Protein AF-A0A3B8LF00-F1 (afdb_monomer_lite)

Secondary structure (DSSP, 8-state):
----HHHHHHHHHHHHHHHTSPPPHHHHHTSTT---SSBTTBSS--TT-THHHHHHHHHHHHHHHHTT--SS--S-HHHHHHHHHHHH-HHHHHHHHHHHHHHHS--EEEEETTTTSHHHHHHHHHHHHTTSEEEEE-S-HHHHHHH--

Radius of gyration: 19.0 Å; chains: 1; bounding box: 42×34×55 Å

Structure (mmCIF, N/CA/C/O backbone):
data_AF-A0A3B8LF00-F1
#
_entry.id   AF-A0A3B8LF00-F1
#
loop_
_atom_site.group_PDB
_atom_site.id
_atom_site.type_symbol
_atom_site.label_atom_id
_atom_site.label_alt_id
_atom_site.label_comp_id
_atom_site.label_asym_id
_atom_site.label_entity_id
_atom_site.label_seq_id
_atom_site.pdbx_PDB_ins_code
_atom_site.Cartn_x
_atom_site.Cartn_y
_atom_site.Cartn_z
_atom_site.occupancy
_atom_site.B_iso_or_equiv
_atom_site.auth_seq_id
_atom_site.auth_comp_id
_atom_site.auth_asym_id
_atom_site.auth_atom_id
_atom_site.pdbx_PDB_model_num
ATOM 1 N N . THR A 1 1 ? -11.417 1.215 24.582 1.00 82.19 1 THR A N 1
ATOM 2 C CA . THR A 1 1 ? -10.707 0.814 23.347 1.00 82.19 1 THR A CA 1
ATOM 3 C C . THR A 1 1 ? -11.380 -0.375 22.726 1.00 82.19 1 THR A C 1
ATOM 5 O O . THR A 1 1 ? -11.673 -1.312 23.456 1.00 82.19 1 THR A O 1
ATOM 8 N N . THR A 1 2 ? -11.623 -0.341 21.420 1.00 94.56 2 THR A N 1
ATOM 9 C CA . THR A 1 2 ? -12.299 -1.412 20.674 1.00 94.56 2 THR A CA 1
ATOM 10 C C . THR A 1 2 ? -11.855 -1.393 19.206 1.00 94.56 2 THR A C 1
ATOM 12 O O . THR A 1 2 ? -11.175 -0.451 18.802 1.00 94.56 2 THR A O 1
ATOM 15 N N . ILE A 1 3 ? -12.244 -2.406 18.429 1.00 96.56 3 ILE A N 1
ATOM 16 C CA . ILE A 1 3 ? -12.250 -2.362 16.961 1.00 96.56 3 ILE A CA 1
ATOM 17 C C . ILE A 1 3 ? -13.681 -2.017 16.538 1.00 96.56 3 ILE A C 1
ATOM 19 O O . ILE A 1 3 ? -14.597 -2.794 16.804 1.00 96.56 3 ILE A O 1
ATOM 23 N N . ASN A 1 4 ? -13.877 -0.852 15.922 1.00 96.94 4 ASN A N 1
ATOM 24 C CA . ASN A 1 4 ? -15.187 -0.371 15.471 1.00 96.94 4 ASN A CA 1
ATOM 25 C C . ASN A 1 4 ? -15.379 -0.539 13.953 1.00 96.94 4 ASN A C 1
ATOM 27 O O . ASN A 1 4 ? -14.520 -1.082 13.254 1.00 96.94 4 ASN A O 1
ATOM 31 N N . GLU A 1 5 ? -16.534 -0.107 13.451 1.00 98.19 5 GLU A N 1
ATOM 32 C CA . GLU A 1 5 ? -16.883 -0.223 12.033 1.00 98.19 5 GLU A CA 1
ATOM 33 C C . GLU A 1 5 ? -16.043 0.707 11.154 1.00 98.19 5 GLU A C 1
ATOM 35 O O . GLU A 1 5 ? -15.606 0.301 10.080 1.00 98.19 5 GLU A O 1
ATOM 40 N N . GLU A 1 6 ? -15.709 1.904 11.634 1.00 98.06 6 GLU A N 1
ATOM 41 C CA . GLU A 1 6 ? -14.848 2.859 10.935 1.00 98.06 6 GLU A CA 1
ATOM 42 C C . GLU A 1 6 ? -13.479 2.242 10.614 1.00 98.06 6 GLU A C 1
ATOM 44 O O . GLU A 1 6 ? -12.988 2.346 9.488 1.00 98.06 6 GLU A O 1
ATOM 49 N N . MET A 1 7 ? -12.892 1.517 11.572 1.00 98.31 7 MET A N 1
ATOM 50 C CA . MET A 1 7 ? -11.643 0.778 11.375 1.00 98.31 7 MET A CA 1
ATOM 51 C C . MET A 1 7 ? -11.773 -0.331 10.322 1.00 98.31 7 MET A C 1
ATOM 53 O O . MET A 1 7 ? -10.869 -0.507 9.504 1.00 98.31 7 MET A O 1
ATOM 57 N N . LYS A 1 8 ? -12.8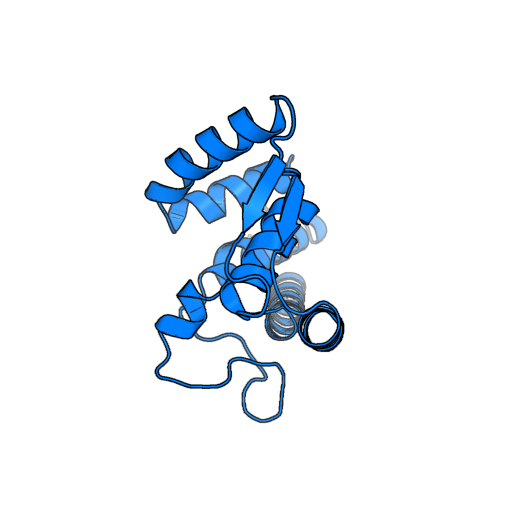83 -1.079 10.309 1.00 98.19 8 LYS A N 1
ATOM 58 C CA . LYS A 1 8 ? -13.114 -2.157 9.327 1.00 98.19 8 LYS A CA 1
ATOM 59 C C . LYS A 1 8 ? -13.312 -1.606 7.916 1.00 98.19 8 LYS A C 1
ATOM 61 O O . LYS A 1 8 ? -12.761 -2.147 6.954 1.00 98.19 8 LYS A O 1
ATOM 66 N N . VAL A 1 9 ? -14.060 -0.511 7.792 1.00 98.25 9 VAL A N 1
ATOM 67 C CA . VAL A 1 9 ? -14.276 0.194 6.523 1.00 98.25 9 VAL A CA 1
ATOM 68 C C . VAL A 1 9 ? -12.950 0.744 5.997 1.00 98.25 9 VAL A C 1
ATOM 70 O O . VAL A 1 9 ? -12.613 0.522 4.833 1.00 98.25 9 VAL A O 1
ATOM 73 N N . ALA A 1 10 ? -12.139 1.361 6.860 1.00 98.19 10 ALA A N 1
ATOM 74 C CA . ALA A 1 10 ? -10.808 1.837 6.496 1.00 98.19 10 ALA A CA 1
ATOM 75 C C . ALA A 1 10 ? -9.890 0.700 6.017 1.00 98.19 10 ALA A C 1
ATOM 77 O O . ALA A 1 10 ? -9.220 0.847 4.993 1.00 98.19 10 ALA A O 1
ATOM 78 N N . ALA A 1 11 ? -9.905 -0.452 6.696 1.00 97.81 11 ALA A N 1
ATOM 79 C CA . ALA A 1 11 ? -9.150 -1.627 6.265 1.00 97.81 11 ALA A CA 1
ATOM 80 C C . ALA A 1 11 ? -9.587 -2.113 4.875 1.00 97.81 11 ALA A C 1
ATOM 82 O O . ALA A 1 11 ? -8.752 -2.381 4.012 1.00 97.81 11 ALA A O 1
ATOM 83 N N . THR A 1 12 ? -10.899 -2.175 4.644 1.00 97.19 12 THR A N 1
ATOM 84 C CA . THR A 1 12 ? -11.484 -2.606 3.367 1.00 97.19 12 THR A CA 1
ATOM 85 C C . THR A 1 12 ? -11.065 -1.681 2.226 1.00 97.19 12 THR A C 1
ATOM 87 O O . THR A 1 12 ? -10.596 -2.151 1.189 1.00 97.19 12 THR A O 1
ATOM 90 N N . HIS A 1 13 ? -11.165 -0.363 2.418 1.00 97.44 13 HIS A N 1
ATOM 91 C CA . HIS A 1 13 ? -10.734 0.607 1.412 1.00 97.44 13 HIS A CA 1
ATOM 92 C C . HIS A 1 13 ? -9.229 0.545 1.142 1.00 97.44 13 HIS A C 1
ATOM 94 O O . HIS A 1 13 ? -8.824 0.607 -0.018 1.00 97.44 13 HIS A O 1
ATOM 100 N N . ALA A 1 14 ? -8.406 0.381 2.180 1.00 97.31 14 ALA A N 1
ATOM 101 C CA . ALA A 1 14 ? -6.960 0.267 2.027 1.00 97.31 14 ALA A CA 1
ATOM 102 C C . ALA A 1 14 ? -6.560 -0.992 1.239 1.00 97.31 14 ALA A C 1
ATOM 104 O O . ALA A 1 14 ? -5.722 -0.910 0.345 1.00 97.31 14 ALA A O 1
ATOM 105 N N . LEU A 1 15 ? -7.199 -2.136 1.507 1.00 96.19 15 LEU A N 1
ATOM 106 C CA . LEU A 1 15 ? -6.987 -3.370 0.743 1.00 96.19 15 LEU A CA 1
ATOM 107 C C . LEU A 1 15 ? -7.427 -3.224 -0.717 1.00 96.19 15 LEU A C 1
ATOM 109 O O . LEU A 1 15 ? -6.702 -3.635 -1.621 1.00 96.19 15 LEU A O 1
ATOM 113 N N . ALA A 1 16 ? -8.587 -2.610 -0.955 1.00 95.12 16 ALA A N 1
ATOM 114 C CA . ALA A 1 16 ? -9.102 -2.384 -2.302 1.00 95.12 16 ALA A CA 1
ATOM 115 C C . ALA A 1 16 ? -8.223 -1.420 -3.116 1.00 95.12 16 ALA A C 1
ATOM 117 O O . ALA A 1 16 ? -8.080 -1.594 -4.326 1.00 95.12 16 ALA A O 1
ATOM 118 N N . ALA A 1 17 ? -7.640 -0.406 -2.471 1.00 95.31 17 ALA A N 1
ATOM 119 C CA . ALA A 1 17 ? -6.665 0.481 -3.096 1.00 95.31 17 ALA A CA 1
ATOM 120 C C . ALA A 1 17 ? -5.366 -0.273 -3.413 1.00 95.31 17 ALA A C 1
ATOM 122 O O . ALA A 1 17 ? -4.908 -0.234 -4.551 1.00 95.31 17 ALA A O 1
ATOM 123 N N . LEU A 1 18 ? -4.844 -1.040 -2.449 1.00 94.25 18 LEU A N 1
ATOM 124 C CA . LEU A 1 18 ? -3.617 -1.818 -2.609 1.00 94.25 18 LEU A CA 1
ATOM 125 C C . LEU A 1 18 ? -3.713 -2.859 -3.734 1.00 94.25 18 LEU A C 1
ATOM 127 O O . LEU A 1 18 ? -2.748 -3.070 -4.464 1.00 94.25 18 LEU A O 1
ATOM 131 N N . ALA A 1 19 ? -4.876 -3.489 -3.914 1.00 92.12 19 ALA A N 1
ATOM 132 C CA . ALA A 1 19 ? -5.101 -4.442 -5.002 1.00 92.12 19 ALA A CA 1
ATOM 133 C C . ALA A 1 19 ? -4.920 -3.817 -6.396 1.00 92.12 19 ALA A C 1
ATOM 135 O O . ALA A 1 19 ? -4.586 -4.524 -7.341 1.00 92.12 19 ALA A O 1
ATOM 136 N N . LYS A 1 20 ? -5.144 -2.503 -6.523 1.00 91.75 20 LYS A N 1
ATOM 137 C CA . LYS A 1 20 ? -5.039 -1.747 -7.781 1.00 91.75 20 LYS A CA 1
ATOM 138 C C . LYS A 1 20 ? -3.643 -1.175 -8.023 1.00 91.75 20 LYS A C 1
ATOM 140 O O . LYS A 1 20 ? -3.403 -0.599 -9.080 1.00 91.75 20 LYS A O 1
ATOM 145 N N . GLU A 1 21 ? -2.741 -1.293 -7.054 1.00 90.19 21 GLU A N 1
ATOM 146 C CA . GLU A 1 21 ? -1.362 -0.830 -7.174 1.00 90.19 21 GLU A CA 1
ATOM 147 C C . GLU A 1 21 ? -0.480 -1.887 -7.832 1.00 90.19 21 GLU A C 1
ATOM 149 O O . GLU A 1 21 ? -0.639 -3.087 -7.589 1.00 90.19 21 GLU A O 1
ATOM 154 N N . GLU A 1 22 ? 0.509 -1.432 -8.604 1.00 84.19 22 GLU A N 1
ATOM 155 C CA . GLU A 1 22 ? 1.497 -2.312 -9.227 1.00 84.19 22 GLU A CA 1
ATOM 156 C C . GLU A 1 22 ? 2.187 -3.177 -8.166 1.00 84.19 22 GLU A C 1
ATOM 158 O O . GLU A 1 22 ? 2.660 -2.679 -7.139 1.00 84.19 22 GLU A O 1
ATOM 163 N N . VAL A 1 23 ? 2.200 -4.490 -8.399 1.00 83.94 23 VAL A N 1
ATOM 164 C CA . VAL A 1 23 ? 2.760 -5.466 -7.464 1.00 83.94 23 VAL A CA 1
ATOM 165 C C . VAL A 1 23 ? 4.274 -5.557 -7.661 1.00 83.94 23 VAL A C 1
ATOM 167 O O . VAL A 1 23 ? 4.711 -5.872 -8.772 1.00 83.94 23 VAL A O 1
ATOM 170 N N . PRO A 1 24 ? 5.080 -5.295 -6.616 1.00 80.81 24 PRO A N 1
ATOM 171 C CA . PRO A 1 24 ? 6.533 -5.374 -6.708 1.00 80.81 24 PRO A CA 1
ATOM 172 C C . PRO A 1 24 ? 7.051 -6.789 -7.023 1.00 80.81 24 PRO A C 1
ATOM 174 O O . PRO A 1 24 ? 6.388 -7.794 -6.755 1.00 80.81 24 PRO A O 1
ATOM 177 N N . ASP A 1 25 ? 8.248 -6.865 -7.609 1.00 72.94 25 ASP A N 1
ATOM 178 C CA . ASP A 1 25 ? 8.845 -8.114 -8.109 1.00 72.94 25 ASP A CA 1
ATOM 179 C C . ASP A 1 25 ? 9.118 -9.163 -7.026 1.00 72.94 25 ASP A C 1
ATOM 181 O O . ASP A 1 25 ? 8.950 -10.354 -7.274 1.00 72.94 25 ASP A O 1
ATOM 185 N N . ASP A 1 26 ? 9.499 -8.734 -5.826 1.00 72.75 26 ASP A N 1
ATOM 186 C CA . ASP A 1 26 ? 9.701 -9.595 -4.657 1.00 72.75 26 ASP A CA 1
ATOM 187 C C . ASP A 1 26 ? 8.411 -10.326 -4.263 1.00 72.75 26 ASP A C 1
ATOM 189 O O . ASP A 1 26 ? 8.434 -11.526 -3.990 1.00 72.75 26 ASP A O 1
ATOM 193 N N . VAL A 1 27 ? 7.271 -9.632 -4.320 1.00 73.12 27 VAL A N 1
ATOM 194 C CA . VAL A 1 27 ? 5.954 -10.238 -4.094 1.00 73.12 27 VAL A CA 1
ATOM 195 C C . VAL A 1 27 ? 5.568 -11.148 -5.263 1.00 73.12 27 VAL A C 1
ATOM 197 O O . VAL A 1 27 ? 5.083 -12.252 -5.030 1.00 73.12 27 VAL A O 1
ATOM 200 N N . ARG A 1 28 ? 5.817 -10.751 -6.519 1.00 75.06 28 ARG A N 1
ATOM 201 C CA . ARG A 1 28 ? 5.522 -11.593 -7.700 1.00 75.06 28 ARG A CA 1
ATOM 202 C C . ARG A 1 28 ? 6.308 -12.903 -7.704 1.00 75.06 28 ARG A C 1
ATOM 204 O O . ARG A 1 28 ? 5.743 -13.950 -8.011 1.00 75.06 28 ARG A O 1
ATOM 211 N N . ALA A 1 29 ? 7.589 -12.853 -7.344 1.00 70.81 29 ALA A N 1
ATOM 212 C CA . ALA A 1 29 ? 8.471 -14.015 -7.326 1.00 70.81 29 ALA A CA 1
ATOM 213 C C . ALA A 1 29 ? 8.025 -15.089 -6.321 1.00 70.81 29 ALA A C 1
ATOM 215 O O . ALA A 1 29 ? 8.287 -16.268 -6.537 1.00 70.81 29 ALA A O 1
ATOM 216 N N . ALA A 1 30 ? 7.328 -14.697 -5.250 1.00 70.56 30 ALA A N 1
ATOM 217 C CA . ALA A 1 30 ? 6.833 -15.618 -4.230 1.00 70.56 30 ALA A CA 1
ATOM 218 C C . ALA A 1 30 ? 5.576 -16.409 -4.651 1.00 70.56 30 ALA A C 1
ATOM 220 O O . ALA A 1 30 ? 5.204 -17.359 -3.966 1.00 70.56 30 ALA A O 1
ATOM 221 N N . TYR A 1 31 ? 4.911 -16.030 -5.750 1.00 66.06 31 TYR A N 1
ATOM 222 C CA . TYR A 1 31 ? 3.645 -16.626 -6.192 1.00 66.06 31 TYR A CA 1
ATOM 223 C C . TYR A 1 31 ? 3.723 -17.123 -7.647 1.00 66.06 31 TYR A C 1
ATOM 225 O O . TYR A 1 31 ? 3.061 -16.584 -8.535 1.00 66.06 31 TYR A O 1
ATOM 233 N N . ASP A 1 32 ? 4.537 -18.165 -7.863 1.00 58.00 32 ASP A N 1
ATOM 234 C CA . ASP A 1 32 ? 4.600 -19.102 -9.007 1.00 58.00 32 ASP A CA 1
ATOM 235 C C . ASP A 1 32 ? 3.831 -18.703 -10.284 1.00 58.00 32 ASP A C 1
ATOM 237 O O . ASP A 1 32 ? 2.837 -19.324 -10.668 1.00 58.00 32 ASP A O 1
ATOM 241 N N . GLY A 1 33 ? 4.295 -17.657 -10.974 1.00 60.28 33 GLY A N 1
ATOM 242 C CA . GLY A 1 33 ? 3.812 -17.302 -12.313 1.00 60.28 33 GLY A CA 1
ATOM 243 C C . GLY A 1 33 ? 2.363 -16.803 -12.390 1.00 60.28 33 GLY A C 1
ATOM 244 O O . GLY A 1 33 ? 1.826 -16.672 -13.492 1.00 60.28 33 GLY A O 1
ATOM 245 N N . ARG A 1 34 ? 1.714 -16.497 -11.258 1.00 66.88 34 ARG A N 1
ATOM 246 C CA . ARG A 1 34 ? 0.389 -15.863 -11.267 1.00 66.88 34 ARG A CA 1
ATOM 247 C C . ARG A 1 34 ? 0.520 -14.399 -11.672 1.00 66.88 34 ARG A C 1
ATOM 249 O O . ARG A 1 34 ? 1.354 -13.668 -11.142 1.00 66.88 34 ARG A O 1
ATOM 256 N N . LYS A 1 35 ? -0.346 -13.945 -12.580 1.00 69.75 35 LYS A N 1
ATOM 257 C CA . LYS A 1 35 ? -0.491 -12.515 -12.864 1.00 69.75 35 LYS A CA 1
ATOM 258 C C . LYS A 1 35 ? -1.143 -11.836 -11.665 1.00 69.75 35 LYS A C 1
ATOM 260 O O . LYS A 1 35 ? -2.352 -11.916 -11.481 1.00 69.75 35 LYS A O 1
ATOM 265 N N . LEU A 1 36 ? -0.327 -11.184 -10.845 1.00 80.50 36 LEU A N 1
ATOM 266 C CA . LEU A 1 36 ? -0.784 -10.324 -9.755 1.00 80.50 36 LEU A CA 1
ATOM 267 C C . LEU A 1 36 ? -1.102 -8.931 -10.319 1.00 80.50 36 LEU A C 1
ATOM 269 O O . LEU A 1 36 ? -0.418 -7.956 -10.033 1.00 80.50 36 LEU A O 1
ATOM 273 N N . GLU A 1 37 ? -2.099 -8.862 -11.196 1.00 84.38 37 GLU A N 1
ATOM 274 C CA . GLU A 1 37 ? -2.595 -7.627 -11.806 1.00 84.38 37 GLU A CA 1
ATOM 275 C C . GLU A 1 37 ? -4.085 -7.516 -11.537 1.00 84.38 37 GLU A C 1
ATOM 277 O O . GLU A 1 37 ? -4.807 -8.495 -11.704 1.00 84.38 37 GLU A O 1
ATOM 282 N N . PHE A 1 38 ? -4.550 -6.332 -11.137 1.00 87.81 38 PHE A N 1
ATOM 283 C CA . PHE A 1 38 ? -5.952 -6.130 -10.791 1.00 87.81 38 PHE A CA 1
ATOM 284 C C . PHE A 1 38 ? -6.891 -6.602 -11.909 1.00 87.81 38 PHE A C 1
ATOM 286 O O . PHE A 1 38 ? -6.860 -6.086 -13.027 1.00 87.81 38 PHE A O 1
ATOM 293 N N . GLY A 1 39 ? -7.746 -7.572 -11.593 1.00 88.25 39 GLY A N 1
ATOM 294 C CA . GLY A 1 39 ? -8.613 -8.222 -12.568 1.00 88.25 39 GLY A CA 1
ATOM 295 C C . GLY A 1 39 ? -9.468 -9.323 -11.944 1.00 88.25 39 GLY A C 1
ATOM 296 O O . GLY A 1 39 ? -9.410 -9.528 -10.732 1.00 88.25 39 GLY A O 1
ATOM 297 N N . PRO A 1 40 ? -10.258 -10.053 -12.750 1.00 88.75 40 PRO A N 1
ATOM 298 C CA . PRO A 1 40 ? -11.137 -11.121 -12.263 1.00 88.75 40 PRO A CA 1
ATOM 299 C C . PRO A 1 40 ? -10.417 -12.172 -11.405 1.00 88.75 40 PRO A C 1
ATOM 301 O O . PRO A 1 40 ? -10.993 -12.684 -10.449 1.00 88.75 40 PRO A O 1
ATOM 304 N N . ASP A 1 41 ? -9.143 -12.426 -11.713 1.00 84.94 41 ASP A N 1
ATOM 305 C CA . ASP A 1 41 ? -8.304 -13.419 -11.038 1.00 84.94 41 ASP A CA 1
ATOM 306 C C . ASP A 1 41 ? -7.467 -12.837 -9.876 1.00 84.94 41 ASP A C 1
ATOM 308 O O . ASP A 1 41 ? -6.804 -13.582 -9.153 1.00 84.94 41 ASP A O 1
ATOM 312 N N . TYR A 1 42 ? -7.496 -11.514 -9.668 1.00 87.81 42 TYR A N 1
ATOM 313 C CA . TYR A 1 42 ? -6.772 -10.809 -8.603 1.00 87.81 42 TYR A CA 1
ATOM 314 C C . TYR A 1 42 ? -7.540 -9.546 -8.177 1.00 87.81 42 TYR A C 1
ATOM 316 O O . TYR A 1 42 ? -7.333 -8.440 -8.678 1.00 87.81 42 TYR A O 1
ATOM 324 N N . ILE A 1 43 ? -8.471 -9.734 -7.240 1.00 89.75 43 ILE A N 1
ATOM 325 C CA . ILE A 1 43 ? -9.338 -8.673 -6.694 1.00 89.75 43 ILE A CA 1
ATOM 326 C C . ILE A 1 43 ? -8.932 -8.221 -5.284 1.00 89.75 43 ILE A C 1
ATOM 328 O O . ILE A 1 43 ? -9.409 -7.196 -4.799 1.00 89.75 43 ILE A O 1
ATOM 332 N N . ILE A 1 44 ? -8.071 -8.990 -4.617 1.00 91.38 44 ILE A N 1
ATOM 333 C CA . ILE A 1 44 ? -7.594 -8.749 -3.255 1.00 91.38 44 ILE A CA 1
ATOM 334 C C . ILE A 1 44 ? -6.103 -9.110 -3.178 1.00 91.38 44 ILE A C 1
ATOM 336 O O . ILE A 1 44 ? -5.695 -10.074 -3.833 1.00 91.38 44 ILE A O 1
ATOM 340 N N . PRO A 1 45 ? -5.280 -8.370 -2.406 1.00 90.06 45 PRO A N 1
ATOM 341 C CA . PRO A 1 45 ? -3.872 -8.706 -2.241 1.00 90.06 45 PRO A CA 1
ATOM 342 C C . PRO A 1 45 ? -3.685 -10.104 -1.651 1.00 90.06 45 PRO A C 1
ATOM 344 O O . PRO A 1 45 ? -4.537 -10.612 -0.918 1.00 90.06 45 PRO A O 1
ATOM 347 N N . THR A 1 46 ? -2.548 -10.726 -1.956 1.00 87.06 46 THR A N 1
ATOM 348 C CA . THR A 1 46 ? -2.232 -12.057 -1.423 1.00 87.06 46 THR A CA 1
ATOM 349 C C . THR A 1 46 ? -2.020 -12.031 0.103 1.00 87.06 46 THR A C 1
ATOM 351 O O . THR A 1 46 ? -1.610 -10.999 0.640 1.00 87.06 46 THR A O 1
ATOM 354 N N . PRO A 1 47 ? -2.238 -13.153 0.823 1.00 83.62 47 PRO A N 1
ATOM 355 C CA . PRO A 1 47 ? -2.115 -13.194 2.286 1.00 83.62 47 PRO A CA 1
ATOM 356 C C . PRO A 1 47 ? -0.741 -12.781 2.829 1.00 83.62 47 PRO A C 1
ATOM 358 O O . PRO A 1 47 ? -0.661 -12.240 3.928 1.00 83.62 47 PRO A O 1
ATOM 361 N N . PHE A 1 48 ? 0.327 -13.025 2.063 1.00 77.56 48 PHE A N 1
ATOM 362 C CA . PHE A 1 48 ? 1.705 -12.678 2.436 1.00 77.56 48 PHE A CA 1
ATOM 363 C C . PHE A 1 48 ? 2.255 -11.471 1.663 1.00 77.56 48 PHE A C 1
ATOM 365 O O . PHE A 1 48 ? 3.468 -11.301 1.568 1.00 77.56 48 PHE A O 1
ATOM 372 N N . ASP A 1 49 ? 1.387 -10.625 1.103 1.00 86.06 49 ASP A N 1
ATOM 373 C CA . ASP A 1 49 ? 1.819 -9.355 0.524 1.00 86.06 49 ASP A CA 1
ATOM 374 C C . ASP A 1 49 ? 2.306 -8.414 1.639 1.00 86.06 49 ASP A C 1
ATOM 376 O O . ASP A 1 49 ? 1.523 -7.870 2.424 1.00 86.06 49 ASP A O 1
ATOM 380 N N . ALA A 1 50 ? 3.623 -8.206 1.694 1.00 85.69 50 ALA A N 1
ATOM 381 C CA . ALA A 1 50 ? 4.303 -7.332 2.649 1.00 85.69 50 ALA A CA 1
ATOM 382 C C . ALA A 1 50 ? 3.705 -5.911 2.704 1.00 85.69 50 ALA A C 1
ATOM 384 O O . ALA A 1 50 ? 3.706 -5.271 3.760 1.00 85.69 50 ALA A O 1
ATOM 385 N N . ARG A 1 51 ? 3.145 -5.423 1.589 1.00 90.94 51 ARG A N 1
ATOM 386 C CA . ARG A 1 51 ? 2.550 -4.084 1.480 1.00 90.94 51 ARG A CA 1
ATOM 387 C C . ARG A 1 51 ? 1.324 -3.905 2.360 1.00 90.94 51 ARG A C 1
ATOM 389 O O . ARG A 1 51 ? 1.028 -2.785 2.769 1.00 90.94 51 ARG A O 1
ATOM 396 N N . VAL A 1 52 ? 0.630 -4.990 2.701 1.00 92.88 52 VAL A N 1
ATOM 397 C CA . VAL A 1 52 ? -0.562 -4.939 3.554 1.00 92.88 52 VAL A CA 1
ATOM 398 C C . VAL A 1 52 ? -0.236 -4.292 4.900 1.00 92.88 52 VAL A C 1
ATOM 400 O O . VAL A 1 52 ? -0.992 -3.434 5.353 1.00 92.88 52 VAL A O 1
ATOM 403 N N . LEU A 1 53 ? 0.911 -4.617 5.509 1.00 92.50 53 LEU A N 1
ATOM 404 C CA . LEU A 1 53 ? 1.281 -4.081 6.821 1.00 92.50 53 LEU A CA 1
ATOM 405 C C . LEU A 1 53 ? 1.372 -2.553 6.803 1.00 92.50 53 LEU A C 1
ATOM 407 O O . LEU A 1 53 ? 0.715 -1.882 7.595 1.00 92.50 53 LEU A O 1
ATOM 411 N N . TYR A 1 54 ? 2.162 -2.000 5.885 1.00 93.06 54 TYR A N 1
ATOM 412 C CA . TYR A 1 54 ? 2.466 -0.571 5.864 1.00 93.06 54 TYR A CA 1
ATOM 413 C C . TYR A 1 54 ? 1.468 0.268 5.055 1.00 93.06 54 TYR A C 1
ATOM 415 O O . TYR A 1 54 ? 1.586 1.490 5.026 1.00 93.06 54 TYR A O 1
ATOM 423 N N . ARG A 1 55 ? 0.454 -0.349 4.431 1.00 94.81 55 ARG A N 1
ATOM 424 C CA . ARG A 1 55 ? -0.665 0.359 3.778 1.00 94.81 55 ARG A CA 1
ATOM 425 C C . ARG A 1 55 ? -1.961 0.291 4.576 1.00 94.81 55 ARG A C 1
ATOM 427 O O . ARG A 1 55 ? -2.654 1.299 4.687 1.00 94.81 55 ARG A O 1
ATOM 434 N N . VAL A 1 56 ? -2.283 -0.859 5.167 1.00 96.69 56 VAL A N 1
ATOM 435 C CA . VAL A 1 56 ? -3.549 -1.060 5.887 1.00 96.69 56 VAL A CA 1
ATOM 436 C C . VAL A 1 56 ? -3.451 -0.596 7.337 1.00 96.69 56 VAL A C 1
ATOM 438 O O . VAL A 1 56 ? -4.356 0.094 7.809 1.00 96.69 56 VAL A O 1
ATOM 441 N N . ALA A 1 57 ? -2.359 -0.904 8.048 1.00 96.19 57 ALA A N 1
ATOM 442 C CA . ALA A 1 57 ? -2.237 -0.524 9.458 1.00 96.19 57 ALA A CA 1
ATOM 443 C C . ALA A 1 57 ? -2.311 1.001 9.689 1.00 96.19 57 ALA A C 1
ATOM 445 O O . ALA A 1 57 ? -3.043 1.407 10.592 1.00 96.19 57 ALA A O 1
ATOM 446 N N . PRO A 1 58 ? -1.673 1.868 8.871 1.00 97.25 58 PRO A N 1
ATOM 447 C CA . PRO A 1 58 ? -1.837 3.318 8.993 1.00 97.25 58 PRO A CA 1
ATOM 448 C C . PRO A 1 58 ? -3.277 3.789 8.771 1.00 97.25 58 PRO A C 1
ATOM 450 O O . PRO A 1 58 ? -3.762 4.632 9.521 1.00 97.25 58 PRO A O 1
ATOM 453 N N . ALA A 1 59 ? -3.988 3.225 7.789 1.00 97.81 59 ALA A N 1
ATOM 454 C CA . ALA A 1 59 ? -5.380 3.584 7.516 1.00 97.81 59 ALA A CA 1
ATOM 455 C C . ALA A 1 59 ? -6.299 3.230 8.696 1.00 97.81 59 ALA A C 1
ATOM 457 O O . ALA A 1 59 ? -7.124 4.041 9.116 1.00 97.81 59 ALA A O 1
ATOM 458 N N . VAL A 1 60 ? -6.108 2.043 9.277 1.00 97.94 60 VAL A N 1
ATOM 459 C CA . VAL A 1 60 ? -6.850 1.587 10.460 1.00 97.94 60 VAL A CA 1
ATOM 460 C C . VAL A 1 60 ? -6.500 2.418 11.693 1.00 97.94 60 VAL A C 1
ATOM 462 O O . VAL A 1 60 ? -7.393 2.798 12.447 1.00 97.94 60 VAL A O 1
ATOM 465 N N . ALA A 1 61 ? -5.219 2.729 11.900 1.00 97.38 61 ALA A N 1
ATOM 466 C CA . ALA A 1 61 ? -4.776 3.555 13.018 1.00 97.38 61 ALA A CA 1
ATOM 467 C C . ALA A 1 61 ? -5.348 4.976 12.930 1.00 97.38 61 ALA A C 1
ATOM 469 O O . ALA A 1 61 ? -5.822 5.505 13.935 1.00 97.38 61 ALA A O 1
ATOM 470 N N . LYS A 1 62 ? -5.381 5.555 11.725 1.00 97.38 62 LYS A N 1
ATOM 471 C CA . LYS A 1 62 ? -6.030 6.842 11.473 1.00 97.38 62 LYS A CA 1
ATOM 472 C C . LYS A 1 62 ? -7.524 6.782 11.786 1.00 97.38 62 LYS A C 1
ATOM 474 O O . LYS A 1 62 ? -8.000 7.605 12.555 1.00 97.38 62 LYS A O 1
ATOM 479 N N . ALA A 1 63 ? -8.240 5.769 11.297 1.00 97.81 63 ALA A N 1
ATOM 480 C CA . ALA A 1 63 ? -9.661 5.602 11.606 1.00 97.81 63 ALA A CA 1
ATOM 481 C C . ALA A 1 63 ?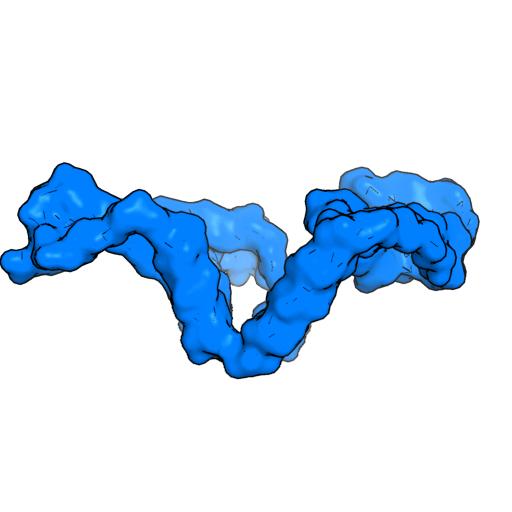 -9.921 5.463 13.115 1.00 97.81 63 ALA A C 1
ATOM 483 O O . ALA A 1 63 ? -10.868 6.047 13.632 1.00 97.81 63 ALA A O 1
ATOM 484 N N . ALA A 1 64 ? -9.049 4.755 13.840 1.00 97.88 64 ALA A N 1
ATOM 485 C CA . ALA A 1 64 ? -9.136 4.641 15.293 1.00 97.88 64 ALA A CA 1
ATOM 486 C C . ALA A 1 64 ? -8.908 5.983 16.020 1.00 97.88 64 ALA A C 1
ATOM 488 O O . ALA A 1 64 ? -9.494 6.212 17.082 1.00 97.88 64 ALA A O 1
ATOM 489 N N . MET A 1 65 ? -8.039 6.851 15.485 1.00 97.00 65 MET A N 1
ATOM 490 C CA . MET A 1 65 ? -7.823 8.211 15.995 1.00 97.00 65 MET A CA 1
ATOM 491 C C . MET A 1 65 ? -9.027 9.104 15.699 1.00 97.00 65 MET A C 1
ATOM 493 O O . MET A 1 65 ? -9.546 9.732 16.619 1.00 97.00 65 MET A O 1
ATOM 497 N N . ASP A 1 66 ? -9.502 9.095 14.454 1.00 96.75 66 ASP A N 1
ATOM 498 C CA . ASP A 1 66 ? -10.632 9.903 13.986 1.00 96.75 66 ASP A CA 1
ATOM 499 C C . ASP A 1 66 ? -11.925 9.551 14.744 1.00 96.75 66 ASP A C 1
ATOM 501 O O . ASP A 1 66 ? -12.716 10.430 15.078 1.00 96.75 66 ASP A O 1
ATOM 505 N N . SER A 1 67 ? -12.118 8.276 15.096 1.00 96.81 67 SER A N 1
ATOM 506 C CA . SER A 1 67 ? -13.268 7.811 15.879 1.00 96.81 67 SER A CA 1
ATOM 507 C C . SER A 1 67 ? -13.072 7.899 17.402 1.00 96.81 67 SER A C 1
ATOM 509 O O . SER A 1 67 ? -13.919 7.421 18.157 1.00 96.81 67 SER A O 1
ATOM 511 N N . GLY A 1 68 ? -11.935 8.418 17.881 1.00 96.44 68 GLY A N 1
ATOM 512 C CA . GLY A 1 68 ? -11.655 8.631 19.307 1.00 96.44 68 GLY A CA 1
ATOM 513 C C . GLY A 1 68 ? -11.414 7.367 20.146 1.00 96.44 68 GLY A C 1
ATOM 514 O O . GLY A 1 68 ? -11.409 7.438 21.375 1.00 96.44 68 GLY A O 1
ATOM 515 N N . VAL A 1 69 ? -11.209 6.197 19.527 1.00 97.06 69 VAL A N 1
ATOM 516 C CA . VAL A 1 69 ? -10.974 4.929 20.253 1.00 97.06 69 VAL A CA 1
ATOM 517 C C . VAL A 1 69 ? -9.488 4.618 20.459 1.00 97.06 69 VAL A C 1
ATOM 519 O O . VAL A 1 69 ? -9.153 3.702 21.222 1.00 97.06 69 VAL A O 1
ATOM 522 N N . ALA A 1 70 ? -8.596 5.362 19.798 1.00 96.50 70 ALA A N 1
ATOM 523 C CA . ALA A 1 70 ? -7.149 5.224 19.913 1.00 96.50 70 ALA A CA 1
ATOM 524 C C . ALA A 1 70 ? -6.626 5.691 21.283 1.00 96.50 70 ALA A C 1
ATOM 526 O O . ALA A 1 70 ? -6.918 6.787 21.747 1.00 96.50 70 ALA A O 1
ATOM 527 N N . ARG A 1 71 ? -5.780 4.866 21.917 1.00 95.38 71 ARG A N 1
ATOM 528 C CA . ARG A 1 71 ? -5.060 5.227 23.160 1.00 95.38 71 ARG A CA 1
ATOM 529 C C . ARG A 1 71 ? -3.719 5.906 22.926 1.00 95.38 71 ARG A C 1
ATOM 531 O O . ARG A 1 71 ? -3.200 6.546 23.830 1.00 95.38 71 ARG A O 1
ATOM 538 N N . LYS A 1 72 ? -3.128 5.688 21.754 1.00 93.81 72 LYS A N 1
ATOM 539 C CA . LYS A 1 72 ? -1.802 6.184 21.395 1.00 93.81 72 LYS A CA 1
ATOM 540 C C . LYS A 1 72 ? -1.904 6.860 20.028 1.00 93.81 72 LYS A C 1
ATOM 542 O O . LYS A 1 72 ? -1.804 6.159 19.022 1.00 93.81 72 LYS A O 1
ATOM 547 N N . PRO A 1 73 ? -2.184 8.172 19.993 1.00 91.25 73 PRO A N 1
ATOM 548 C CA . PRO A 1 73 ? -2.201 8.940 18.756 1.00 91.25 73 PRO A CA 1
ATOM 549 C C . PRO A 1 73 ? -0.846 8.882 18.043 1.00 91.25 73 PRO A C 1
ATOM 551 O O . PRO A 1 73 ? 0.200 8.798 18.689 1.00 91.25 73 PRO A O 1
ATOM 554 N N . ILE A 1 74 ? -0.880 8.914 16.714 1.00 96.50 74 ILE A N 1
ATOM 555 C CA . ILE A 1 74 ? 0.300 8.979 15.851 1.00 96.50 74 ILE A CA 1
ATOM 556 C C . ILE A 1 74 ? 0.420 10.418 15.356 1.00 96.50 74 ILE A C 1
ATOM 558 O O . ILE A 1 74 ? -0.495 10.925 14.713 1.00 96.50 74 ILE A O 1
ATOM 562 N N . GLU A 1 75 ? 1.535 11.073 15.662 1.00 94.56 75 GLU A N 1
ATOM 563 C CA . GLU A 1 75 ? 1.784 12.463 15.253 1.00 94.56 75 GLU A CA 1
ATOM 564 C C . GLU A 1 75 ? 2.278 12.549 13.805 1.00 94.56 75 GLU A C 1
ATOM 566 O O . GLU A 1 75 ? 1.840 13.408 13.044 1.00 94.56 75 GLU A O 1
ATOM 571 N N . ASP A 1 76 ? 3.149 11.616 13.411 1.00 96.00 76 ASP A N 1
ATOM 572 C CA . ASP A 1 76 ? 3.733 11.545 12.075 1.00 96.00 76 ASP A CA 1
ATOM 573 C C . ASP A 1 76 ? 3.471 10.168 11.455 1.00 96.00 76 ASP A C 1
ATOM 575 O O . ASP A 1 76 ? 4.075 9.151 11.814 1.00 96.00 76 ASP A O 1
ATOM 579 N N . PHE A 1 77 ? 2.537 10.141 10.506 1.00 95.25 77 PHE A N 1
ATOM 580 C CA . PHE A 1 77 ? 2.192 8.927 9.775 1.00 95.25 77 PHE A CA 1
ATOM 581 C C . PHE A 1 77 ? 3.282 8.485 8.795 1.00 95.25 77 PHE A C 1
ATOM 583 O O . PHE A 1 77 ? 3.368 7.292 8.513 1.00 95.25 77 PHE A O 1
ATOM 590 N N . GLY A 1 78 ? 4.126 9.396 8.305 1.00 93.12 78 GLY A N 1
ATOM 591 C CA . GLY A 1 78 ? 5.276 9.051 7.472 1.00 93.12 78 GLY A CA 1
ATOM 592 C C . GLY A 1 78 ? 6.289 8.231 8.265 1.00 93.12 78 GLY A C 1
ATOM 593 O O . GLY A 1 78 ? 6.629 7.118 7.867 1.00 93.12 78 GLY A O 1
ATOM 594 N N . LEU A 1 79 ? 6.669 8.713 9.453 1.00 93.69 79 LEU A N 1
ATOM 595 C CA . LEU A 1 79 ? 7.544 7.966 10.365 1.00 93.69 79 LEU A CA 1
ATOM 596 C C . LEU A 1 79 ? 6.927 6.633 10.799 1.00 93.69 79 LEU A C 1
ATOM 598 O O . LEU A 1 79 ? 7.636 5.633 10.920 1.00 93.69 79 LEU A O 1
ATOM 602 N N . TYR A 1 80 ? 5.613 6.590 11.021 1.00 94.69 80 TYR A N 1
ATOM 603 C CA . TYR A 1 80 ? 4.930 5.345 11.364 1.00 94.69 80 TYR A CA 1
ATOM 604 C C . TYR A 1 80 ? 4.994 4.312 10.229 1.00 94.69 80 TYR A C 1
ATOM 606 O O . TYR A 1 80 ? 5.292 3.144 10.476 1.00 94.69 80 TYR A O 1
ATOM 614 N N . VAL A 1 81 ? 4.771 4.735 8.982 1.00 93.69 81 VAL A N 1
ATOM 615 C CA . VAL A 1 81 ? 4.919 3.870 7.802 1.00 93.69 81 VAL A CA 1
ATOM 616 C C . VAL A 1 81 ? 6.353 3.357 7.686 1.00 93.69 81 VAL A C 1
ATOM 618 O O . VAL A 1 81 ? 6.545 2.152 7.544 1.00 93.69 81 VAL A O 1
ATOM 621 N N . GLU A 1 82 ? 7.358 4.226 7.831 1.00 90.12 82 GLU A N 1
ATOM 622 C CA . GLU A 1 82 ? 8.768 3.815 7.804 1.00 90.12 82 GLU A CA 1
ATOM 623 C C . GLU A 1 82 ? 9.087 2.764 8.877 1.00 90.12 82 GLU A C 1
ATOM 625 O O . GLU A 1 82 ? 9.790 1.790 8.611 1.00 90.12 82 GLU A O 1
ATOM 630 N N . GLN A 1 83 ? 8.556 2.924 10.093 1.00 90.75 83 GLN A N 1
ATOM 631 C CA . GLN A 1 83 ? 8.716 1.939 11.166 1.00 90.75 83 GLN A CA 1
ATOM 632 C C . GLN A 1 83 ? 8.113 0.581 10.794 1.00 90.75 83 GLN A C 1
ATOM 634 O O . GLN A 1 83 ? 8.732 -0.451 11.048 1.00 90.75 83 GLN A O 1
ATOM 639 N N . LEU A 1 84 ? 6.929 0.570 10.175 1.00 92.00 84 LEU A N 1
ATOM 640 C CA . LEU A 1 84 ? 6.270 -0.658 9.729 1.00 92.00 84 LEU A CA 1
ATOM 641 C C . LEU A 1 84 ? 7.041 -1.348 8.596 1.00 92.00 84 LEU A C 1
ATOM 643 O O . LEU A 1 84 ? 7.189 -2.568 8.620 1.00 92.00 84 LEU A O 1
ATOM 647 N N . GLU A 1 85 ? 7.574 -0.592 7.634 1.00 87.44 85 GLU A N 1
ATOM 648 C CA . GLU A 1 85 ? 8.394 -1.148 6.550 1.00 87.44 85 GLU A CA 1
ATOM 649 C C . GLU A 1 85 ? 9.653 -1.856 7.077 1.00 87.44 85 GLU A C 1
ATOM 651 O O . GLU A 1 85 ? 10.043 -2.908 6.559 1.00 87.44 85 GLU A O 1
ATOM 656 N N . ARG A 1 86 ? 10.270 -1.312 8.134 1.00 82.69 86 ARG A N 1
ATOM 657 C CA . ARG A 1 86 ? 11.474 -1.877 8.767 1.00 82.69 86 ARG A CA 1
ATOM 658 C C . ARG A 1 86 ? 11.234 -3.232 9.424 1.00 82.69 86 ARG A C 1
ATOM 660 O O . ARG A 1 86 ? 12.148 -4.051 9.448 1.00 82.69 86 ARG A O 1
ATOM 667 N N . LEU A 1 87 ? 10.021 -3.496 9.914 1.00 82.12 87 LEU A N 1
ATOM 668 C CA . LEU A 1 87 ? 9.682 -4.775 10.554 1.00 82.12 87 LEU A CA 1
ATOM 669 C C . LEU A 1 87 ? 9.764 -5.962 9.588 1.00 82.12 87 LEU A C 1
ATOM 671 O O . LEU A 1 87 ? 10.028 -7.080 10.017 1.00 82.12 87 LEU A O 1
ATOM 675 N N . LEU A 1 88 ? 9.535 -5.727 8.295 1.00 74.88 88 LEU A N 1
ATOM 676 C CA . LEU A 1 88 ? 9.468 -6.786 7.287 1.00 74.88 88 LEU A CA 1
ATOM 677 C C . LEU A 1 88 ? 10.822 -7.085 6.639 1.00 74.88 88 LEU A C 1
ATOM 679 O O . LEU A 1 88 ? 11.024 -8.173 6.113 1.00 74.88 88 LEU A O 1
ATOM 683 N N . HIS A 1 89 ? 11.750 -6.128 6.665 1.00 65.50 89 HIS A N 1
ATOM 684 C CA . HIS A 1 89 ? 13.010 -6.223 5.934 1.00 65.50 89 HIS A CA 1
ATOM 685 C C . HIS A 1 89 ? 14.148 -5.585 6.748 1.00 65.50 89 HIS A C 1
ATOM 687 O O . HIS A 1 89 ? 14.452 -4.407 6.553 1.00 65.50 89 HIS A O 1
ATOM 693 N N . PRO A 1 90 ? 14.855 -6.342 7.605 1.00 55.97 90 PRO A N 1
ATOM 694 C CA . PRO A 1 90 ? 16.032 -5.832 8.318 1.00 55.97 90 PRO A CA 1
ATOM 695 C C . PRO A 1 90 ? 17.096 -5.252 7.365 1.00 55.97 90 PRO A C 1
ATOM 697 O O . PRO A 1 90 ? 17.760 -4.264 7.669 1.00 55.97 90 PRO A O 1
ATOM 700 N N . THR A 1 91 ? 17.202 -5.808 6.153 1.00 55.84 91 THR A N 1
ATOM 701 C CA . THR A 1 91 ? 18.103 -5.344 5.085 1.00 55.84 91 THR A CA 1
ATOM 702 C C . THR A 1 91 ? 17.663 -4.016 4.444 1.00 55.84 91 THR A C 1
ATOM 704 O O . THR A 1 91 ? 18.500 -3.300 3.890 1.00 55.84 91 THR A O 1
ATOM 707 N N . ARG A 1 92 ? 16.376 -3.634 4.536 1.00 56.78 92 ARG A N 1
ATOM 708 C CA . ARG A 1 92 ? 15.865 -2.356 3.994 1.00 56.78 92 ARG A CA 1
ATOM 709 C C . ARG A 1 92 ? 16.441 -1.159 4.733 1.00 56.78 92 ARG A C 1
ATOM 711 O O . ARG A 1 92 ? 16.649 -0.141 4.090 1.00 56.78 92 ARG A O 1
ATOM 718 N N . GLU A 1 93 ? 16.735 -1.255 6.033 1.00 56.28 93 GLU A N 1
ATOM 719 C CA . GLU A 1 93 ? 17.354 -0.139 6.769 1.00 56.28 93 GLU A CA 1
ATOM 720 C C . GLU A 1 93 ? 18.718 0.237 6.187 1.00 56.28 93 GLU A C 1
ATOM 722 O O . GLU A 1 93 ? 19.049 1.417 6.060 1.00 56.28 93 GLU A O 1
ATOM 727 N N . VAL A 1 94 ? 19.501 -0.769 5.802 1.00 65.19 94 VAL A N 1
ATOM 728 C CA . VAL A 1 94 ? 20.806 -0.571 5.172 1.00 65.19 94 VAL A CA 1
ATOM 729 C C . VAL A 1 94 ? 20.622 0.104 3.811 1.00 65.19 94 VAL A C 1
ATOM 731 O O . VAL A 1 94 ? 21.227 1.145 3.560 1.00 65.19 94 VAL A O 1
ATOM 734 N N . LEU A 1 95 ? 19.720 -0.412 2.970 1.00 64.38 95 LEU A N 1
ATOM 735 C CA . LEU A 1 95 ? 19.433 0.153 1.645 1.00 64.38 95 LEU A CA 1
ATOM 736 C C . LEU A 1 95 ? 18.823 1.566 1.704 1.00 64.38 95 LEU A C 1
ATOM 738 O O . LEU A 1 95 ? 19.243 2.436 0.947 1.00 64.38 95 LEU A O 1
ATOM 742 N N . GLN A 1 96 ? 17.903 1.844 2.633 1.00 66.31 96 GLN A N 1
ATOM 743 C CA . GLN A 1 96 ? 17.329 3.180 2.828 1.00 66.31 96 GLN A CA 1
ATOM 744 C C . GLN A 1 96 ? 18.392 4.203 3.237 1.00 66.31 96 GLN A C 1
ATOM 746 O O . GLN A 1 96 ? 18.363 5.336 2.757 1.00 66.31 96 GLN A O 1
ATOM 751 N N . ARG A 1 97 ? 19.365 3.828 4.083 1.00 67.81 97 ARG A N 1
ATOM 752 C CA . ARG A 1 97 ? 20.499 4.712 4.406 1.00 67.81 97 ARG A CA 1
ATOM 753 C C . ARG A 1 97 ? 21.317 5.044 3.159 1.00 67.81 97 ARG A C 1
ATOM 755 O O . ARG A 1 97 ? 21.649 6.213 2.968 1.00 67.81 97 ARG A O 1
ATOM 762 N N . PHE A 1 98 ? 21.584 4.058 2.302 1.00 72.81 98 PHE A N 1
ATOM 763 C CA . PHE A 1 98 ? 22.274 4.281 1.029 1.00 72.81 98 PHE A CA 1
ATOM 764 C C . PHE A 1 98 ? 21.473 5.194 0.092 1.00 72.81 98 PHE A C 1
ATOM 766 O O . PHE A 1 98 ? 22.015 6.184 -0.395 1.00 72.81 98 PHE A O 1
ATOM 773 N N . PHE A 1 99 ? 20.175 4.950 -0.103 1.00 73.50 99 PHE A N 1
ATOM 774 C CA . PHE A 1 99 ? 19.334 5.805 -0.950 1.00 73.50 99 PHE A CA 1
ATOM 775 C C . PHE A 1 99 ? 19.204 7.232 -0.411 1.00 73.50 99 PHE A C 1
ATOM 777 O O . PHE A 1 99 ? 19.313 8.186 -1.179 1.00 73.50 99 PHE A O 1
ATOM 784 N N . ASN A 1 100 ? 19.062 7.410 0.904 1.00 75.00 100 ASN A N 1
ATOM 785 C CA . ASN A 1 100 ? 19.033 8.735 1.523 1.00 75.00 100 ASN A CA 1
ATOM 786 C C . ASN A 1 100 ? 20.361 9.486 1.363 1.00 75.00 100 ASN A C 1
ATOM 788 O O . ASN A 1 100 ? 20.356 10.709 1.229 1.00 75.00 100 ASN A O 1
ATOM 792 N N . GLN A 1 101 ? 21.499 8.786 1.356 1.00 75.19 101 GLN A N 1
ATOM 793 C CA . GLN A 1 101 ? 22.788 9.393 1.021 1.00 75.19 101 GLN A CA 1
ATOM 794 C C . GLN A 1 101 ? 22.867 9.778 -0.460 1.00 75.19 101 GLN A C 1
ATOM 796 O O . GLN A 1 101 ? 23.291 10.890 -0.768 1.00 75.19 101 GLN A O 1
ATOM 801 N N . ILE A 1 102 ? 22.405 8.912 -1.367 1.00 77.69 102 ILE A N 1
ATOM 802 C CA . ILE A 1 102 ? 22.392 9.177 -2.814 1.00 77.69 102 ILE A CA 1
ATOM 803 C C . ILE A 1 102 ? 21.518 10.396 -3.140 1.00 77.69 102 ILE A C 1
ATOM 805 O O . ILE A 1 102 ? 21.971 11.289 -3.850 1.00 77.69 102 ILE A O 1
ATOM 809 N N . ARG A 1 103 ? 20.316 10.494 -2.555 1.00 77.88 103 ARG A N 1
ATOM 810 C CA . ARG A 1 103 ? 19.395 11.634 -2.741 1.00 77.88 103 ARG A CA 1
ATOM 811 C C . ARG A 1 103 ? 19.962 12.969 -2.243 1.00 77.88 103 ARG A C 1
ATOM 813 O O . ARG A 1 103 ? 19.574 14.014 -2.750 1.00 77.88 103 ARG A O 1
ATOM 820 N N . LYS A 1 104 ? 20.856 12.950 -1.247 1.00 79.12 104 LYS A N 1
ATOM 821 C CA . LYS A 1 104 ? 21.559 14.1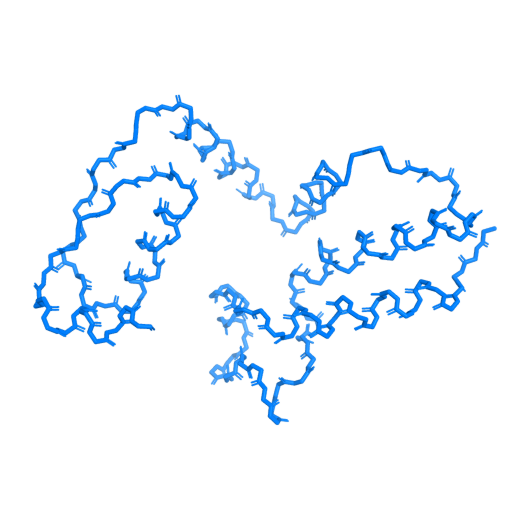51 -0.753 1.00 79.12 104 LYS A CA 1
ATOM 822 C C . LYS A 1 104 ? 22.735 14.559 -1.645 1.00 79.12 104 LYS A C 1
ATOM 824 O O . LYS A 1 104 ? 23.198 15.693 -1.554 1.00 79.12 104 LYS A O 1
ATOM 829 N N . GLY A 1 105 ? 23.249 13.632 -2.450 1.00 76.81 105 GLY A N 1
ATOM 830 C CA . GLY A 1 105 ? 24.354 13.859 -3.370 1.00 76.81 105 GLY A CA 1
ATOM 831 C C . GLY A 1 105 ? 23.910 14.414 -4.723 1.00 76.81 105 GLY A C 1
ATOM 832 O O . GLY A 1 105 ? 22.730 14.621 -4.999 1.00 76.81 105 G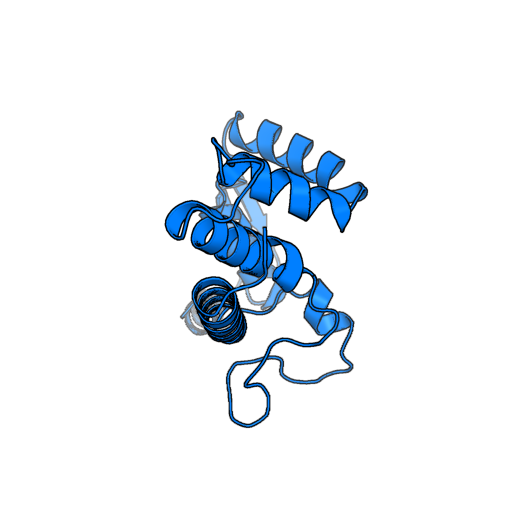LY A O 1
ATOM 833 N N . ALA A 1 106 ? 24.888 14.643 -5.600 1.00 76.69 106 ALA A N 1
ATOM 834 C CA . ALA A 1 106 ? 24.611 14.985 -6.988 1.00 76.69 106 ALA A CA 1
ATOM 835 C C . ALA A 1 106 ? 24.084 13.757 -7.740 1.00 76.69 106 ALA A C 1
ATOM 837 O O . ALA A 1 106 ? 24.653 12.665 -7.675 1.00 76.69 106 ALA A O 1
ATOM 838 N N . ARG A 1 107 ? 23.010 13.964 -8.498 1.00 78.94 107 ARG A N 1
ATOM 839 C CA . ARG A 1 107 ? 22.333 12.920 -9.262 1.00 78.94 107 ARG A CA 1
ATOM 840 C C . ARG A 1 107 ? 23.248 12.389 -10.371 1.00 78.94 107 ARG A C 1
ATOM 842 O O . ARG A 1 107 ? 23.554 13.107 -11.324 1.00 78.94 107 ARG A O 1
ATOM 849 N N . GLN A 1 108 ? 23.708 11.145 -10.247 1.00 85.44 108 GLN A N 1
ATOM 850 C CA . GLN A 1 108 ? 24.663 10.565 -11.197 1.00 85.44 108 GLN A CA 1
ATOM 851 C C . GLN A 1 108 ? 23.977 10.116 -12.490 1.00 85.44 108 GLN A C 1
ATOM 853 O O . GLN A 1 108 ? 22.852 9.618 -12.465 1.00 85.44 108 GLN A O 1
ATOM 858 N N . ARG A 1 109 ? 24.662 10.281 -13.629 1.00 91.31 109 ARG A N 1
ATOM 859 C CA . ARG A 1 109 ? 24.213 9.755 -14.926 1.00 91.31 109 ARG A CA 1
ATOM 860 C C . ARG A 1 109 ? 24.664 8.304 -15.058 1.00 91.31 109 ARG A C 1
ATOM 862 O O . ARG A 1 109 ? 25.864 8.049 -15.014 1.00 91.31 10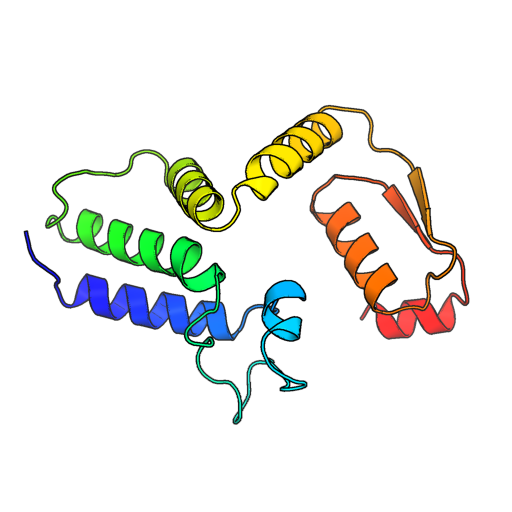9 ARG A O 1
ATOM 869 N N . ILE A 1 110 ? 23.724 7.379 -15.222 1.00 91.94 110 ILE A N 1
ATOM 870 C CA . ILE A 1 110 ? 24.008 5.939 -15.298 1.00 91.94 110 ILE A CA 1
ATOM 871 C C . ILE A 1 110 ? 23.537 5.422 -16.651 1.00 91.94 110 ILE A C 1
ATOM 873 O O . ILE A 1 110 ? 22.394 5.656 -17.034 1.00 91.94 110 ILE A O 1
ATOM 877 N N . VAL A 1 111 ? 24.419 4.733 -17.372 1.00 92.81 111 VAL A N 1
ATOM 878 C CA . VAL A 1 111 ? 24.118 4.170 -18.691 1.00 92.81 111 VAL A CA 1
ATOM 879 C C . VAL A 1 111 ? 23.655 2.725 -18.538 1.00 92.81 111 VAL A C 1
ATOM 881 O O . VAL A 1 111 ? 24.362 1.905 -17.958 1.00 92.81 111 VAL A O 1
ATOM 884 N N . PHE A 1 112 ? 22.483 2.418 -19.087 1.00 91.44 112 PHE A N 1
ATOM 885 C CA . PHE A 1 112 ? 21.876 1.093 -19.087 1.00 91.44 112 PHE A CA 1
ATOM 886 C C . PHE A 1 112 ? 21.947 0.503 -20.505 1.00 91.44 112 PHE A C 1
ATOM 888 O O . PHE A 1 112 ? 21.201 0.950 -21.381 1.00 91.44 112 PHE A O 1
ATOM 895 N N . PRO A 1 113 ? 22.848 -0.468 -20.757 1.00 87.06 113 PRO A N 1
ATOM 896 C CA . PRO A 1 113 ? 23.094 -1.009 -22.095 1.00 87.06 113 PRO A CA 1
ATOM 897 C C . PRO A 1 113 ? 21.929 -1.842 -22.654 1.00 87.06 113 PRO A C 1
ATOM 899 O O . PRO A 1 113 ? 21.785 -1.946 -23.867 1.00 87.06 113 PRO A O 1
ATOM 902 N N . GLU A 1 114 ? 21.082 -2.402 -21.788 1.00 87.25 114 GLU A N 1
ATOM 903 C CA . GLU A 1 114 ? 19.921 -3.227 -22.153 1.00 87.25 114 GLU A CA 1
ATOM 904 C C . GLU A 1 114 ? 18.612 -2.429 -22.067 1.00 87.25 114 GLU A C 1
ATOM 906 O O . GLU A 1 114 ? 17.643 -2.832 -21.422 1.00 87.25 114 GLU A O 1
ATOM 911 N N . GLY A 1 115 ? 18.576 -1.255 -22.701 1.00 83.19 115 GLY A N 1
ATOM 912 C 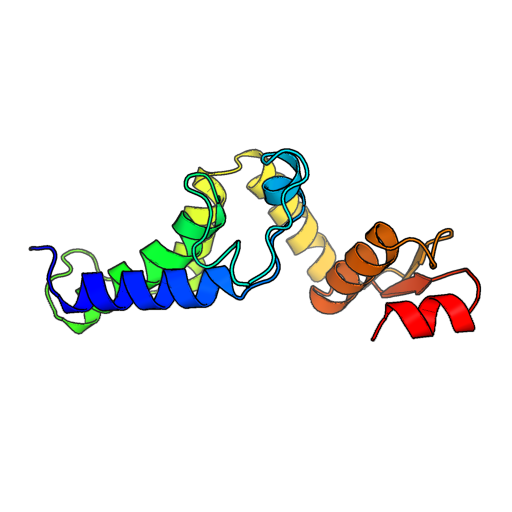CA . GLY A 1 115 ? 17.471 -0.310 -22.556 1.00 83.19 115 GLY A CA 1
ATOM 913 C C . GLY A 1 115 ? 16.119 -0.809 -23.070 1.00 83.19 115 GLY A C 1
ATOM 914 O O . GLY A 1 115 ? 15.103 -0.217 -22.730 1.00 83.19 115 GLY A O 1
ATOM 915 N N . SER A 1 116 ? 16.074 -1.888 -23.856 1.00 82.94 116 SER A N 1
ATOM 916 C CA . SER A 1 116 ? 14.832 -2.511 -24.332 1.00 82.94 116 SER A CA 1
ATOM 917 C C . SER A 1 116 ? 14.286 -3.612 -23.411 1.00 82.94 116 SER A C 1
ATOM 919 O O . SER A 1 116 ? 13.166 -4.087 -23.642 1.00 82.94 116 SER A O 1
ATOM 921 N N . HIS A 1 117 ? 15.033 -4.024 -22.378 1.00 88.19 117 HIS A N 1
ATOM 922 C CA . HIS A 1 117 ? 14.598 -5.054 -21.435 1.00 88.19 117 HIS A CA 1
ATOM 923 C C . HIS A 1 117 ? 13.639 -4.473 -20.387 1.00 88.19 117 HIS A C 1
ATOM 925 O O . HIS A 1 117 ? 13.881 -3.417 -19.804 1.00 88.19 117 HIS A O 1
ATOM 931 N N . GLU A 1 118 ? 12.539 -5.171 -20.110 1.00 83.25 118 GLU A N 1
ATOM 932 C CA . GLU A 1 118 ? 11.436 -4.644 -19.295 1.00 83.25 118 GLU A CA 1
ATOM 933 C C . GLU A 1 118 ? 11.840 -4.374 -17.835 1.00 83.25 118 GLU A C 1
ATOM 935 O O . GLU A 1 118 ? 11.487 -3.342 -17.264 1.00 83.25 118 GLU A O 1
ATOM 940 N N . SER A 1 119 ? 12.646 -5.260 -17.241 1.00 82.56 119 SER A N 1
ATOM 941 C CA . SER A 1 119 ? 13.190 -5.058 -15.889 1.00 82.56 119 SER A CA 1
ATOM 942 C C . SER A 1 119 ? 14.119 -3.842 -15.805 1.00 82.56 119 SER A C 1
ATOM 944 O O . SER A 1 119 ? 14.085 -3.114 -14.814 1.00 82.56 119 SER A O 1
ATOM 946 N N . VAL A 1 120 ? 14.905 -3.579 -16.854 1.00 89.06 120 VAL A N 1
ATOM 947 C CA . VAL A 1 120 ? 15.816 -2.429 -16.934 1.00 89.06 120 VAL A CA 1
ATOM 948 C C . VAL A 1 120 ? 15.024 -1.136 -17.088 1.00 89.06 120 VAL A C 1
ATOM 950 O O . VAL A 1 120 ? 15.305 -0.163 -16.391 1.00 89.06 120 VAL A O 1
ATOM 953 N N . LEU A 1 121 ? 13.988 -1.137 -17.930 1.00 88.81 121 LEU A N 1
ATOM 954 C CA . LEU A 1 121 ? 13.068 -0.008 -18.085 1.00 88.81 121 LEU A CA 1
ATOM 955 C C . LEU A 1 121 ? 12.363 0.341 -16.770 1.00 88.81 121 LEU A C 1
ATOM 957 O O . LEU A 1 121 ? 12.361 1.508 -16.371 1.00 88.81 121 LEU A O 1
ATOM 961 N N . ARG A 1 122 ? 11.835 -0.662 -16.052 1.00 84.81 122 ARG A N 1
ATOM 962 C CA . ARG A 1 122 ? 11.239 -0.464 -14.721 1.00 84.81 122 ARG A CA 1
ATOM 963 C C . ARG A 1 122 ? 12.245 0.097 -13.718 1.00 84.81 122 ARG A C 1
ATOM 965 O O . ARG A 1 122 ? 11.934 1.071 -13.037 1.00 84.81 122 ARG A O 1
ATOM 972 N N . ALA A 1 123 ? 13.453 -0.465 -13.653 1.00 86.31 123 ALA A N 1
ATOM 973 C CA . ALA A 1 123 ? 14.505 0.019 -12.758 1.00 86.31 123 ALA A CA 1
ATOM 974 C C . ALA A 1 123 ? 14.909 1.471 -13.070 1.00 86.31 123 ALA A C 1
ATOM 976 O O . ALA A 1 123 ? 15.087 2.274 -12.155 1.00 86.31 123 ALA A O 1
ATOM 977 N N . CYS A 1 124 ? 14.994 1.833 -14.354 1.00 89.62 124 CYS A N 1
ATOM 978 C CA . CYS A 1 124 ? 15.259 3.204 -14.783 1.00 89.62 124 CYS A CA 1
ATOM 979 C C . CYS A 1 124 ? 14.137 4.155 -14.361 1.00 89.62 124 CYS A C 1
ATOM 981 O O . CYS A 1 124 ? 14.430 5.234 -13.849 1.00 89.62 124 CYS A O 1
ATOM 983 N N . ARG A 1 125 ? 12.868 3.754 -14.511 1.00 87.25 125 ARG A N 1
ATOM 984 C CA . ARG A 1 125 ? 11.722 4.546 -14.044 1.00 87.25 125 ARG A CA 1
ATOM 985 C C . ARG A 1 125 ? 11.801 4.795 -12.539 1.00 87.25 125 ARG A C 1
ATOM 987 O O . ARG A 1 125 ? 11.780 5.945 -12.127 1.00 87.25 125 ARG A O 1
ATOM 994 N N . ILE A 1 126 ? 12.015 3.752 -11.735 1.00 85.31 126 ILE A N 1
ATOM 995 C CA . ILE A 1 126 ? 12.166 3.882 -10.275 1.00 85.31 126 ILE A CA 1
ATOM 996 C C . ILE A 1 126 ? 13.333 4.819 -9.928 1.00 85.31 126 ILE A C 1
ATOM 998 O O . ILE A 1 126 ? 13.174 5.747 -9.140 1.00 85.31 126 ILE A O 1
ATOM 1002 N N . ALA A 1 127 ? 14.500 4.640 -10.556 1.00 85.69 127 ALA A N 1
ATOM 1003 C CA . ALA A 1 127 ? 15.661 5.495 -10.311 1.00 85.69 127 ALA A CA 1
ATOM 1004 C C . ALA A 1 127 ? 15.425 6.968 -10.704 1.00 85.69 127 ALA A C 1
ATOM 1006 O O . ALA A 1 127 ? 16.005 7.875 -10.094 1.00 85.69 127 ALA A O 1
ATOM 1007 N N . ALA A 1 128 ? 14.588 7.211 -11.717 1.00 87.19 128 ALA A N 1
ATOM 1008 C CA . ALA A 1 128 ? 14.185 8.540 -12.154 1.00 87.19 128 ALA A CA 1
ATOM 1009 C C . ALA A 1 128 ? 13.123 9.167 -11.227 1.00 87.19 128 ALA A C 1
ATOM 1011 O O . ALA A 1 128 ? 13.270 10.320 -10.818 1.00 87.19 128 ALA A O 1
ATOM 1012 N N . ASP A 1 129 ? 12.095 8.423 -10.843 1.00 85.19 129 ASP A N 1
ATOM 1013 C CA . ASP A 1 129 ? 10.997 8.929 -10.015 1.00 85.19 129 ASP A CA 1
ATOM 1014 C C . ASP A 1 129 ? 11.455 9.181 -8.574 1.00 85.19 129 ASP A C 1
ATOM 1016 O O . ASP A 1 129 ? 11.131 10.203 -7.971 1.00 85.19 129 ASP A O 1
ATOM 1020 N N . GLU A 1 130 ? 12.305 8.305 -8.038 1.00 81.44 130 GLU A N 1
ATOM 1021 C CA . GLU A 1 130 ? 12.822 8.409 -6.671 1.00 81.44 130 GLU A CA 1
ATOM 1022 C C . GLU A 1 130 ? 14.035 9.340 -6.517 1.00 81.44 130 GLU A C 1
ATOM 1024 O O . GLU A 1 130 ? 14.628 9.436 -5.435 1.00 81.44 130 GLU A O 1
ATOM 1029 N N . GLY A 1 131 ? 14.446 10.016 -7.593 1.00 82.75 131 GLY A N 1
ATOM 1030 C CA . GLY A 1 131 ? 15.560 10.962 -7.548 1.00 82.75 131 GLY A CA 1
ATOM 1031 C C . GLY A 1 131 ? 16.939 10.319 -7.351 1.00 82.75 131 GLY A C 1
ATOM 1032 O O . GLY A 1 131 ? 17.878 11.021 -6.986 1.00 82.75 131 GLY A O 1
ATOM 1033 N N . LEU A 1 132 ? 17.081 9.010 -7.578 1.00 84.94 132 LEU A N 1
ATOM 1034 C CA . LEU A 1 132 ? 18.310 8.261 -7.287 1.00 84.94 132 LEU A CA 1
ATOM 1035 C C . LEU A 1 132 ? 19.398 8.491 -8.344 1.00 84.94 132 LEU A C 1
ATOM 1037 O O . LEU A 1 132 ? 20.575 8.618 -8.015 1.00 84.94 132 LEU A O 1
ATOM 1041 N N . ALA A 1 133 ? 19.017 8.558 -9.620 1.00 89.06 133 ALA A N 1
ATOM 1042 C CA . ALA A 1 133 ? 19.951 8.736 -10.730 1.00 89.06 133 ALA A CA 1
ATOM 1043 C C . ALA A 1 133 ? 19.287 9.425 -11.929 1.00 89.06 133 ALA A C 1
ATOM 1045 O O . ALA A 1 133 ? 18.079 9.678 -11.935 1.00 89.06 133 ALA A O 1
ATOM 1046 N N . PHE A 1 134 ? 20.094 9.752 -12.936 1.00 91.19 134 PHE A N 1
ATOM 1047 C CA . PHE A 1 134 ? 19.657 10.134 -14.274 1.00 91.19 134 PHE A CA 1
ATOM 1048 C C . PHE A 1 134 ? 19.972 8.974 -15.240 1.00 91.19 134 PHE A C 1
ATOM 1050 O O . PHE A 1 134 ? 21.106 8.870 -15.720 1.00 91.19 134 PHE A O 1
ATOM 1057 N N . PRO A 1 135 ? 19.021 8.052 -15.464 1.00 92.19 135 PRO A N 1
ATOM 1058 C CA . PRO A 1 135 ? 19.242 6.885 -16.308 1.00 92.19 135 PRO A CA 1
ATOM 1059 C C . PRO A 1 135 ? 19.308 7.269 -17.791 1.00 92.19 135 PRO A C 1
ATOM 1061 O O . PRO A 1 135 ? 18.495 8.045 -18.288 1.00 92.19 135 PRO A O 1
ATOM 1064 N N . ILE A 1 136 ? 20.275 6.699 -18.504 1.00 91.56 136 ILE A N 1
ATOM 1065 C CA . ILE A 1 136 ? 20.460 6.826 -19.950 1.00 91.56 136 ILE A CA 1
ATOM 1066 C C . ILE A 1 136 ? 20.298 5.430 -20.546 1.00 91.56 136 ILE A C 1
ATOM 1068 O O . ILE A 1 136 ? 21.123 4.553 -20.304 1.00 91.56 136 ILE A O 1
ATOM 1072 N N . LEU A 1 137 ? 19.234 5.223 -21.316 1.00 91.62 137 LEU A N 1
ATOM 1073 C CA . LEU A 1 137 ? 18.951 3.950 -21.975 1.00 91.62 137 LEU A CA 1
ATOM 1074 C C . LEU A 1 137 ? 19.707 3.875 -23.306 1.00 91.62 137 LEU A C 1
ATOM 1076 O O . LEU A 1 137 ? 19.596 4.782 -24.131 1.00 91.62 137 LEU A O 1
ATOM 1080 N N . LEU A 1 138 ? 20.441 2.787 -23.533 1.00 90.50 138 LEU A N 1
ATOM 1081 C CA . LEU A 1 138 ? 20.990 2.445 -24.845 1.00 90.50 138 LEU A CA 1
ATOM 1082 C C . LEU A 1 138 ? 20.153 1.327 -25.473 1.00 90.50 138 LEU A C 1
ATOM 1084 O O . LEU A 1 138 ? 19.797 0.360 -24.806 1.00 90.50 138 LEU A O 1
ATOM 1088 N N . GLY A 1 139 ? 19.835 1.461 -26.759 1.00 87.00 139 GLY A N 1
ATOM 1089 C CA . GLY A 1 139 ? 19.059 0.475 -27.508 1.00 87.00 139 GLY A CA 1
ATOM 1090 C C . GLY A 1 139 ? 18.258 1.105 -28.645 1.00 87.00 139 GLY A C 1
ATOM 1091 O O . GLY A 1 139 ? 18.432 2.279 -28.974 1.00 87.00 139 GLY A O 1
ATOM 1092 N N . SER A 1 140 ? 17.371 0.316 -29.252 1.00 86.06 140 SER A N 1
ATOM 1093 C CA . SER A 1 140 ? 16.479 0.793 -30.313 1.00 86.06 140 SER A CA 1
ATOM 1094 C C . SER A 1 140 ? 15.452 1.781 -29.756 1.00 86.06 140 SER A C 1
ATOM 1096 O O . SER A 1 140 ? 14.607 1.405 -28.942 1.00 86.06 140 SER A O 1
ATOM 1098 N N . SER A 1 141 ? 15.505 3.039 -30.209 1.00 83.44 141 SER A N 1
ATOM 1099 C CA . SER A 1 141 ? 14.592 4.094 -29.744 1.00 83.44 141 SER A CA 1
ATOM 1100 C C . SER A 1 141 ? 13.121 3.715 -29.953 1.00 83.44 141 SER A C 1
ATOM 1102 O O . SER A 1 141 ? 12.309 3.899 -29.047 1.00 83.44 141 SER A O 1
ATOM 1104 N N . ASP A 1 142 ? 12.799 3.089 -31.088 1.00 84.81 142 ASP A N 1
ATOM 1105 C CA . ASP A 1 142 ? 11.435 2.668 -31.421 1.00 84.81 142 ASP A CA 1
ATOM 1106 C C . ASP A 1 142 ? 10.912 1.571 -30.489 1.00 84.81 142 ASP A C 1
ATOM 1108 O O . ASP A 1 142 ? 9.741 1.575 -30.108 1.00 84.81 142 ASP A O 1
ATOM 1112 N N . GLU A 1 143 ? 11.761 0.607 -30.123 1.00 84.94 143 GLU A N 1
ATOM 1113 C CA . GLU A 1 143 ? 11.368 -0.492 -29.237 1.00 84.94 143 GLU A CA 1
ATOM 1114 C C . GLU A 1 143 ? 11.163 0.010 -27.803 1.00 84.94 143 GLU A C 1
ATOM 1116 O O . GLU A 1 143 ? 10.189 -0.347 -27.140 1.00 84.94 143 GLU A O 1
ATOM 1121 N N . ILE A 1 144 ? 12.055 0.893 -27.357 1.00 84.19 144 ILE A N 1
ATOM 1122 C CA . ILE A 1 144 ? 12.017 1.515 -26.036 1.00 84.19 144 ILE A CA 1
ATOM 1123 C C . ILE A 1 144 ? 10.762 2.385 -25.889 1.00 84.19 144 ILE A C 1
ATOM 1125 O O . ILE A 1 144 ? 10.013 2.223 -24.928 1.00 84.19 144 ILE A O 1
ATOM 1129 N N . GLN A 1 145 ? 10.468 3.251 -26.863 1.00 83.38 145 GLN A N 1
ATOM 1130 C CA . GLN A 1 145 ? 9.283 4.117 -26.817 1.00 83.38 145 GLN A CA 1
ATOM 1131 C C . GLN A 1 145 ? 7.965 3.334 -26.806 1.00 83.38 145 GLN A C 1
ATOM 1133 O O . GLN A 1 145 ? 7.007 3.769 -26.170 1.00 83.38 145 GLN A O 1
ATOM 1138 N N . ARG A 1 146 ? 7.898 2.168 -27.466 1.00 84.81 146 ARG A N 1
ATOM 1139 C CA . ARG A 1 146 ? 6.706 1.302 -27.405 1.00 84.81 146 ARG A CA 1
ATOM 1140 C C . ARG A 1 146 ? 6.470 0.723 -26.012 1.00 84.81 146 ARG A C 1
ATOM 1142 O O . ARG A 1 146 ? 5.314 0.564 -25.638 1.00 84.81 146 ARG A O 1
ATOM 1149 N N . LYS A 1 147 ? 7.537 0.401 -25.273 1.00 78.19 147 LYS A N 1
ATOM 1150 C CA . LYS A 1 147 ? 7.467 -0.238 -23.947 1.00 78.19 147 LYS A CA 1
ATOM 1151 C C . LYS A 1 147 ? 7.355 0.751 -22.778 1.00 78.19 147 LYS A C 1
ATOM 1153 O O . LYS A 1 147 ? 7.022 0.328 -21.681 1.00 78.19 147 LYS A O 1
ATOM 1158 N N . ILE A 1 148 ? 7.637 2.039 -22.996 1.00 71.62 148 ILE A N 1
ATOM 1159 C CA . ILE A 1 148 ? 7.558 3.103 -21.971 1.00 71.62 148 ILE A CA 1
ATOM 1160 C C . ILE A 1 148 ? 6.132 3.678 -21.802 1.00 71.62 148 ILE A C 1
ATOM 1162 O O . ILE A 1 148 ? 5.903 4.447 -20.870 1.00 71.62 148 ILE A O 1
ATOM 1166 N N . LYS A 1 149 ? 5.181 3.328 -22.680 1.00 55.38 149 LYS A N 1
ATOM 1167 C CA . LYS A 1 149 ? 3.795 3.822 -22.612 1.00 55.38 149 LYS A CA 1
ATOM 1168 C C . LYS A 1 149 ? 3.043 3.400 -21.354 1.00 55.38 149 LYS A C 1
ATOM 1170 O O . LYS A 1 149 ? 3.164 2.221 -20.964 1.00 55.38 149 LYS A O 1
#

Foldseek 3Di:
DDQDPLLVVLLVVLFQVVLQDDQDPVQVVVDPPDPSHCDPRGRGDDPPRLVSQLRSVLSSLVSCVVVVNDPDHDPDSVVVSVVSNCVVDVVVVVVVVVQVVQQVDDAAEDEDAPLLDLVSVVVCVCCVVSSNHNYDYHDDPVSNVVNND

pLDDT: mean 85.74, std 10.77, range [55.38, 98.31]

Sequence (149 aa):
TTINEEMKVAATHALAALAKEEVPDDVRAAYDGRKLEFGPDYIIPTPFDARVLYRVAPAVAKAAMDSGVARKPIEDFGLYVEQLERLLHPTREVLQRFFNQIRKGARQRIVFPEGSHESVLRACRIAADEGLAFPILLGSSDEIQRKIK